Protein AF-A0A2S8G3P9-F1 (afdb_monomer_lite)

Structure (mmCIF, N/CA/C/O backbone):
data_AF-A0A2S8G3P9-F1
#
_entry.id   AF-A0A2S8G3P9-F1
#
loop_
_atom_site.group_PDB
_atom_site.id
_atom_site.type_symbol
_atom_site.label_atom_id
_atom_site.label_alt_id
_atom_site.label_comp_id
_atom_site.label_asym_id
_atom_site.label_entity_id
_atom_site.label_seq_id
_atom_site.pdbx_PDB_ins_code
_atom_site.Cartn_x
_atom_site.Cartn_y
_atom_site.Cartn_z
_atom_site.occupancy
_atom_site.B_iso_or_equiv
_atom_site.auth_seq_id
_atom_site.auth_comp_id
_atom_site.auth_asym_id
_atom_site.auth_atom_id
_atom_site.pdbx_PDB_model_num
ATOM 1 N N . MET A 1 1 ? -7.806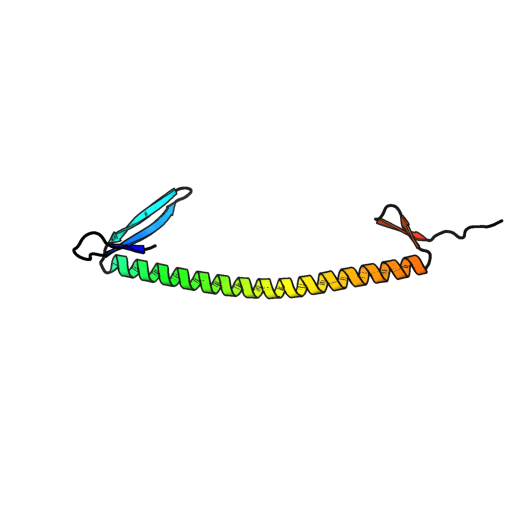 -6.544 21.274 1.00 69.06 1 MET A N 1
ATOM 2 C CA . MET A 1 1 ? -8.892 -6.146 22.192 1.00 69.06 1 MET A CA 1
ATOM 3 C C . MET A 1 1 ? -9.797 -7.341 22.366 1.00 69.06 1 MET A C 1
ATOM 5 O O . MET A 1 1 ? -10.155 -7.944 21.356 1.00 69.06 1 MET A O 1
ATOM 9 N N . SER A 1 2 ? -10.084 -7.718 23.605 1.00 75.62 2 SER A N 1
ATOM 10 C CA . SER A 1 2 ? -10.808 -8.950 23.909 1.00 75.62 2 SER A CA 1
ATOM 11 C C . SER A 1 2 ? -11.637 -8.777 25.170 1.00 75.62 2 SER A C 1
ATOM 13 O O . SER A 1 2 ? -11.190 -8.166 26.141 1.00 75.62 2 SER A O 1
ATOM 15 N N . TRP A 1 3 ? -12.828 -9.361 25.143 1.00 83.94 3 TRP A N 1
ATOM 16 C CA . TRP A 1 3 ? -13.562 -9.687 26.352 1.00 83.94 3 TRP A CA 1
ATOM 17 C C . TRP A 1 3 ? -12.770 -10.744 27.120 1.00 83.94 3 TRP A C 1
ATOM 19 O O . TRP A 1 3 ? -12.535 -11.833 26.601 1.00 83.94 3 TRP A O 1
ATOM 29 N N . ASP A 1 4 ? -12.327 -10.404 28.322 1.00 84.38 4 ASP A N 1
ATOM 30 C CA . ASP A 1 4 ? -11.659 -11.320 29.238 1.00 84.38 4 ASP A CA 1
ATOM 31 C C . ASP A 1 4 ? -12.705 -11.965 30.152 1.00 84.38 4 ASP A C 1
ATOM 33 O O . ASP A 1 4 ? -13.525 -11.257 30.737 1.00 84.38 4 ASP A O 1
ATOM 37 N N . ARG A 1 5 ? -12.720 -13.296 30.259 1.00 79.88 5 ARG A N 1
ATOM 38 C CA . ARG A 1 5 ? -13.648 -14.021 31.140 1.00 79.88 5 ARG A CA 1
ATOM 39 C C . ARG A 1 5 ? -12.901 -14.466 32.388 1.00 79.88 5 ARG A C 1
ATOM 41 O O . ARG A 1 5 ? -11.958 -15.244 32.281 1.00 79.88 5 ARG A O 1
ATOM 48 N N . LYS A 1 6 ? -13.348 -14.029 33.568 1.00 71.25 6 LYS A N 1
ATOM 49 C CA . LYS A 1 6 ? -12.756 -14.453 34.846 1.00 71.25 6 LYS A CA 1
ATOM 50 C C . LYS A 1 6 ? -13.727 -15.313 35.656 1.00 71.25 6 LYS A C 1
ATOM 52 O O . LYS A 1 6 ? -14.807 -14.858 36.018 1.00 71.25 6 LYS A O 1
ATOM 57 N N . GLY A 1 7 ? -13.283 -16.529 35.989 1.00 59.97 7 GLY A N 1
ATOM 58 C CA . GLY A 1 7 ? -13.931 -17.441 36.941 1.00 59.97 7 GLY A CA 1
ATOM 59 C C . GLY A 1 7 ? -15.084 -18.292 36.385 1.00 59.97 7 GLY A C 1
ATOM 60 O O . GLY A 1 7 ? -15.578 -18.073 35.280 1.00 59.97 7 GLY A O 1
ATOM 61 N N . ALA A 1 8 ? -15.528 -19.263 37.195 1.00 63.12 8 ALA A N 1
ATOM 62 C CA . ALA A 1 8 ? -16.616 -20.203 36.882 1.00 63.12 8 ALA A CA 1
ATOM 63 C C . ALA A 1 8 ? -17.999 -19.535 36.714 1.00 63.12 8 ALA A C 1
ATOM 65 O O . ALA A 1 8 ? -18.920 -20.142 36.180 1.00 63.12 8 ALA A O 1
ATOM 66 N N . SER A 1 9 ? -18.143 -18.271 37.128 1.00 68.12 9 SER A N 1
ATOM 67 C CA . SER A 1 9 ? -19.384 -17.486 37.051 1.00 68.12 9 SER A CA 1
ATOM 68 C C . SER A 1 9 ? -19.667 -16.877 35.668 1.00 68.12 9 SER A C 1
ATOM 70 O O . SER A 1 9 ? -20.674 -16.192 35.493 1.00 68.12 9 SER A O 1
ATOM 72 N N . GLY A 1 10 ? -18.787 -17.088 34.679 1.00 70.31 10 GLY A N 1
ATOM 73 C CA . GLY A 1 10 ? -19.012 -16.666 33.290 1.00 70.31 10 GLY A CA 1
ATOM 74 C C . GLY A 1 10 ? -18.994 -15.150 33.063 1.00 70.31 10 GLY A C 1
ATOM 75 O O . GLY A 1 10 ? -19.460 -14.676 32.025 1.00 70.31 10 GLY A O 1
ATOM 76 N N . GLN A 1 11 ? -18.473 -14.363 34.009 1.00 77.12 11 GLN A N 1
ATOM 77 C CA . GLN A 1 11 ? -18.415 -12.911 33.858 1.00 77.12 11 GLN A CA 1
ATOM 78 C C . GLN A 1 11 ? -17.320 -12.504 32.865 1.00 77.12 11 GLN A C 1
ATOM 80 O O . GLN A 1 11 ? -16.168 -12.917 32.988 1.00 77.12 11 GLN A O 1
ATOM 85 N N . SER A 1 12 ? -17.694 -11.688 31.875 1.00 82.19 12 SER A N 1
ATOM 86 C CA . SER A 1 12 ? -16.796 -11.161 30.844 1.00 82.19 12 SER A CA 1
ATOM 87 C C . SER A 1 12 ? -16.588 -9.659 30.999 1.00 8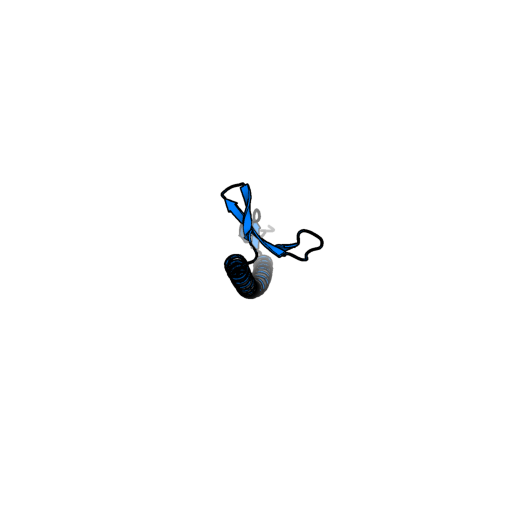2.19 12 SER A C 1
ATOM 89 O O . SER A 1 12 ? -17.567 -8.921 31.064 1.00 82.19 12 SER A O 1
ATOM 91 N N . TYR A 1 13 ? -15.350 -9.187 30.955 1.00 86.50 13 TYR A N 1
ATOM 92 C CA . TYR A 1 13 ? -15.007 -7.772 31.051 1.00 86.50 13 TYR A CA 1
ATOM 93 C C . TYR A 1 13 ? -14.244 -7.297 29.825 1.00 86.50 13 TYR A C 1
ATOM 95 O O . TYR A 1 13 ? -13.405 -8.020 29.290 1.00 86.50 13 TYR A O 1
ATOM 103 N N . TYR A 1 14 ? -14.514 -6.076 29.380 1.00 91.06 14 TYR A N 1
ATOM 104 C CA . TYR A 1 14 ? -13.823 -5.514 28.237 1.00 91.06 14 TYR A CA 1
ATOM 105 C C . TYR A 1 14 ? -12.522 -4.840 28.660 1.00 91.06 14 TYR A C 1
ATOM 107 O O . TYR A 1 14 ? -12.502 -3.990 29.554 1.00 91.06 14 TYR A O 1
ATOM 115 N N . TYR A 1 15 ? -11.441 -5.194 27.967 1.00 90.19 15 TYR A N 1
ATOM 116 C CA . TYR A 1 15 ? -10.162 -4.508 28.065 1.00 90.19 15 TYR A CA 1
ATOM 117 C C . TYR A 1 15 ? -9.755 -3.950 26.703 1.00 90.19 15 TYR A C 1
ATOM 119 O O . TYR A 1 15 ? -9.712 -4.672 25.696 1.00 90.19 15 TYR A O 1
ATOM 127 N N . ARG A 1 16 ? -9.367 -2.673 26.688 1.00 90.75 16 ARG A N 1
ATOM 128 C CA . ARG A 1 16 ? -8.772 -2.017 25.523 1.00 90.75 16 ARG A CA 1
ATOM 129 C C . ARG A 1 16 ? -7.277 -1.862 25.736 1.00 90.75 16 ARG A C 1
ATOM 131 O O . ARG A 1 16 ? -6.835 -1.457 26.807 1.00 90.75 16 ARG A O 1
ATOM 138 N N . SER A 1 17 ? -6.499 -2.183 24.712 1.00 89.81 17 SER A N 1
ATOM 139 C CA . SER A 1 17 ? -5.086 -1.819 24.692 1.00 89.81 17 SER A CA 1
ATOM 140 C C . SER A 1 17 ? -4.964 -0.400 24.164 1.00 89.81 17 SER A C 1
ATOM 142 O O . SER A 1 17 ? -5.380 -0.135 23.035 1.00 89.81 17 SER A O 1
ATOM 144 N N . GLU A 1 18 ? -4.402 0.484 24.973 1.00 89.25 18 GLU A N 1
ATOM 145 C CA . GLU A 1 18 ? -4.096 1.861 24.606 1.00 89.25 18 GLU A CA 1
ATOM 146 C C . GLU A 1 18 ? -2.576 1.995 24.522 1.00 89.25 18 GLU A C 1
ATOM 148 O O . GLU A 1 18 ? -1.839 1.421 25.326 1.00 89.25 18 GLU A O 1
ATOM 153 N N . ARG A 1 19 ? -2.093 2.676 23.483 1.00 89.50 19 ARG A N 1
ATOM 154 C CA . ARG A 1 19 ? -0.673 2.992 23.347 1.00 89.50 19 ARG A CA 1
ATOM 155 C C . ARG A 1 19 ? -0.500 4.459 23.703 1.00 89.50 19 ARG A C 1
ATOM 157 O O . ARG A 1 19 ? -1.085 5.306 23.036 1.00 89.50 19 ARG A O 1
ATOM 164 N N . ASP A 1 20 ? 0.306 4.710 24.723 1.00 85.88 20 ASP A N 1
ATOM 165 C CA . ASP A 1 20 ? 0.720 6.040 25.151 1.00 85.88 20 ASP A CA 1
ATOM 166 C C . ASP A 1 20 ? 2.244 6.128 24.991 1.00 85.88 20 ASP A C 1
ATOM 168 O O . ASP A 1 20 ? 3.015 5.469 25.700 1.00 85.88 20 ASP A O 1
ATOM 172 N N . GLY A 1 21 ? 2.673 6.820 23.933 1.00 87.56 21 GLY A N 1
ATOM 173 C CA . GLY A 1 21 ? 4.064 6.840 23.484 1.00 87.56 21 GLY A CA 1
ATOM 174 C C . GLY A 1 21 ? 4.645 5.427 23.264 1.00 87.56 21 GLY A C 1
ATOM 175 O O . GLY A 1 21 ? 4.086 4.643 22.486 1.00 87.56 21 GLY A O 1
ATOM 176 N N . PRO A 1 22 ? 5.773 5.072 23.913 1.00 92.38 22 PRO A N 1
ATOM 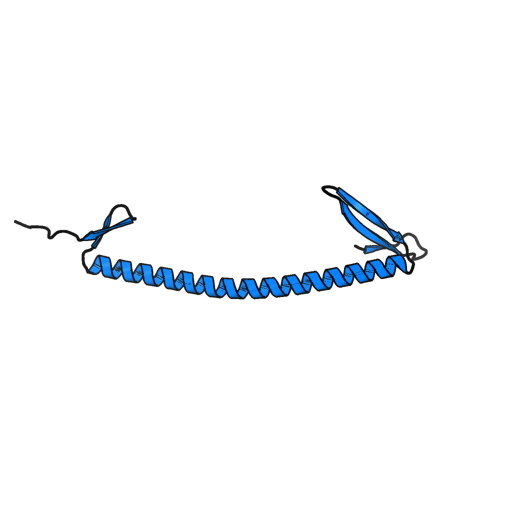177 C CA . PRO A 1 22 ? 6.411 3.766 23.746 1.00 92.38 22 PRO A CA 1
ATOM 178 C C . PRO A 1 22 ? 5.710 2.633 24.513 1.00 92.38 22 PRO A C 1
ATOM 180 O O . PRO A 1 22 ? 5.999 1.461 24.263 1.00 92.38 22 PRO A O 1
ATOM 183 N N . LYS A 1 23 ? 4.799 2.937 25.447 1.00 90.62 23 LYS A N 1
ATOM 184 C CA . LYS A 1 23 ? 4.204 1.940 26.345 1.00 90.62 23 LYS A CA 1
ATOM 185 C C . LYS A 1 23 ? 2.796 1.557 25.894 1.00 90.62 23 LYS A C 1
ATOM 187 O O . LYS A 1 23 ? 1.986 2.398 25.519 1.00 90.62 23 LYS A O 1
ATOM 192 N N . VAL A 1 24 ? 2.490 0.262 25.961 1.00 92.00 24 VAL A N 1
ATOM 193 C CA . VAL A 1 24 ? 1.132 -0.259 25.752 1.00 92.00 24 VAL A CA 1
ATOM 194 C C . VAL A 1 24 ? 0.534 -0.614 27.108 1.00 92.00 24 VAL A C 1
ATOM 196 O O . VAL A 1 24 ? 1.077 -1.455 27.825 1.00 92.00 24 VAL A O 1
ATOM 199 N N . THR A 1 25 ? -0.581 0.016 27.463 1.00 90.38 25 THR A N 1
ATOM 200 C CA . THR A 1 25 ? -1.333 -0.242 28.696 1.00 90.38 25 THR A CA 1
ATOM 201 C C . THR A 1 25 ? -2.664 -0.920 28.373 1.00 90.38 25 THR A C 1
ATOM 203 O O . THR A 1 25 ? -3.185 -0.832 27.259 1.00 90.38 25 THR A O 1
ATOM 206 N N . LYS A 1 26 ? -3.211 -1.669 29.337 1.00 89.75 26 LYS A N 1
ATOM 207 C CA . LYS A 1 26 ? -4.556 -2.251 29.239 1.00 89.75 26 LYS A CA 1
ATOM 208 C C . LYS A 1 26 ? -5.495 -1.462 30.137 1.00 89.75 26 LYS A C 1
ATOM 210 O O . LYS A 1 26 ? -5.307 -1.452 31.350 1.00 89.75 26 LYS A O 1
ATOM 215 N N . LYS A 1 27 ? -6.516 -0.854 29.546 1.00 89.56 27 LYS A N 1
ATOM 216 C CA . LYS A 1 27 ? -7.566 -0.136 30.260 1.00 89.56 27 LYS A CA 1
ATOM 217 C C . LYS A 1 27 ? -8.802 -1.017 30.396 1.00 89.56 27 LYS A C 1
ATOM 219 O O . LYS A 1 27 ? -9.232 -1.648 29.429 1.00 89.56 27 LYS A O 1
ATOM 224 N N . TYR A 1 28 ? -9.318 -1.098 31.616 1.00 90.56 28 TYR A N 1
ATOM 225 C CA . TYR A 1 28 ? -10.507 -1.866 31.972 1.00 90.56 28 TYR A CA 1
ATOM 226 C C . TYR A 1 28 ? -11.758 -1.006 31.790 1.00 90.56 28 TYR A C 1
ATOM 228 O O . TYR A 1 28 ? -11.812 0.097 32.322 1.00 90.56 28 TYR A O 1
ATOM 236 N N . TYR A 1 29 ? -12.752 -1.535 31.078 1.00 88.00 29 TYR A N 1
ATOM 237 C CA . TYR A 1 29 ? -14.039 -0.873 30.810 1.00 88.00 29 TYR A CA 1
ATOM 238 C C . TYR A 1 29 ? -15.242 -1.661 31.352 1.00 88.00 29 TYR A C 1
ATOM 240 O O . TYR A 1 29 ? -16.398 -1.331 31.096 1.00 88.00 29 TYR A O 1
ATOM 248 N N . GLY A 1 30 ? -14.985 -2.739 32.096 1.00 88.12 30 GLY A N 1
ATOM 249 C CA . GLY A 1 30 ? -16.032 -3.533 32.725 1.00 88.12 30 GLY A CA 1
ATOM 250 C C . GLY A 1 30 ? -16.933 -4.300 31.755 1.00 88.12 30 GLY A C 1
ATOM 251 O O . GLY A 1 30 ? -16.575 -4.581 30.612 1.00 88.12 30 GLY A O 1
ATOM 252 N N . ARG A 1 31 ? -18.095 -4.720 32.269 1.00 80.38 31 ARG A N 1
ATOM 253 C CA . ARG A 1 31 ? -19.065 -5.606 31.593 1.00 80.38 31 ARG A CA 1
ATOM 254 C C . ARG A 1 31 ? -20.347 -4.904 31.133 1.00 80.38 31 ARG A C 1
ATOM 256 O O . ARG A 1 31 ? -21.103 -5.471 30.349 1.00 80.38 31 ARG A O 1
ATOM 263 N N . GLY A 1 32 ? -20.606 -3.707 31.656 1.00 83.75 32 GLY A N 1
ATOM 264 C CA . GLY A 1 32 ? -21.844 -2.964 31.430 1.00 83.75 32 GLY A CA 1
ATOM 265 C C . GLY A 1 32 ? -21.905 -2.261 30.073 1.00 83.75 32 GLY A C 1
ATOM 266 O O . GLY A 1 32 ? -21.112 -2.537 29.170 1.00 83.75 32 GLY A O 1
ATOM 267 N N . ALA A 1 33 ? -22.841 -1.317 29.959 1.00 87.38 33 ALA A N 1
ATOM 268 C CA . ALA A 1 33 ? -23.063 -0.523 28.750 1.00 87.38 33 ALA A CA 1
ATOM 269 C C . ALA A 1 33 ? -21.778 0.147 28.230 1.00 87.38 33 ALA A C 1
ATOM 271 O O . ALA A 1 33 ? -21.553 0.185 27.024 1.00 87.38 33 ALA A O 1
ATOM 272 N N . GLU A 1 34 ? -20.899 0.593 29.131 1.00 88.81 34 GLU A N 1
ATOM 273 C CA . GLU A 1 34 ? -19.614 1.200 28.775 1.00 88.81 34 GLU A CA 1
ATOM 274 C C . GLU A 1 34 ? -18.694 0.226 28.016 1.00 88.81 34 GLU A C 1
ATOM 276 O O . GLU A 1 34 ? -18.283 0.512 26.892 1.00 88.81 34 GLU A O 1
ATOM 281 N N . GLY A 1 35 ? -18.425 -0.963 28.567 1.00 89.44 35 GLY A N 1
ATOM 282 C CA . GLY A 1 35 ? -17.600 -1.977 27.902 1.00 89.44 35 GLY A CA 1
ATOM 283 C C . GLY A 1 35 ? -18.171 -2.424 26.553 1.00 89.44 35 GLY A C 1
ATOM 284 O O . GLY A 1 35 ? -17.421 -2.644 25.602 1.00 89.44 35 GLY A O 1
ATOM 285 N N . GLN A 1 36 ? -19.501 -2.503 26.436 1.00 91.06 36 GLN A N 1
ATOM 286 C CA . GLN A 1 36 ? -20.171 -2.811 25.170 1.00 91.06 36 GLN A CA 1
ATOM 287 C C . GLN A 1 36 ? -20.011 -1.690 24.139 1.00 91.06 36 GLN A C 1
ATOM 289 O O . GLN A 1 36 ? -19.677 -1.974 22.988 1.00 91.06 36 GLN A O 1
ATOM 294 N N . ALA A 1 37 ? -20.190 -0.431 24.544 1.00 92.25 37 ALA A N 1
ATOM 295 C CA . ALA A 1 37 ? -20.019 0.722 23.668 1.00 92.25 37 ALA A CA 1
ATOM 296 C C . ALA A 1 37 ? -18.583 0.804 23.127 1.00 92.25 37 ALA A C 1
ATOM 298 O O . ALA A 1 37 ? -18.385 0.955 21.921 1.00 92.25 37 ALA A O 1
ATOM 299 N N . VAL A 1 38 ? -17.574 0.613 23.985 1.00 93.06 38 VAL A N 1
ATOM 300 C CA . VAL A 1 38 ? -16.166 0.619 23.554 1.00 93.06 38 VAL A CA 1
ATOM 301 C C . VAL A 1 38 ? -15.864 -0.562 22.626 1.00 93.06 38 VAL A C 1
ATOM 303 O O . VAL A 1 38 ? -15.194 -0.387 21.608 1.00 93.06 38 VAL A O 1
ATOM 306 N N . ALA A 1 39 ? -16.405 -1.752 22.902 1.00 92.75 39 ALA A N 1
ATOM 307 C CA . ALA A 1 39 ? -16.258 -2.898 22.008 1.00 92.75 39 ALA A CA 1
ATOM 308 C C . ALA A 1 39 ? -16.862 -2.636 20.616 1.00 92.75 39 ALA A C 1
ATOM 310 O O . ALA A 1 39 ? -16.261 -3.000 19.602 1.00 92.75 39 ALA A O 1
ATOM 311 N N . GLN A 1 40 ? -18.026 -1.985 20.547 1.00 93.50 40 GLN A N 1
ATOM 312 C CA . GLN A 1 40 ? -18.657 -1.608 19.280 1.00 93.50 40 GLN A CA 1
ATOM 313 C C . GLN A 1 40 ? -17.845 -0.553 18.521 1.00 93.50 40 GLN A C 1
ATOM 315 O O . GLN A 1 40 ? -17.648 -0.695 17.313 1.00 93.50 40 GLN A O 1
ATOM 320 N N . GLN A 1 41 ? -17.314 0.452 19.219 1.00 93.75 41 GLN A N 1
ATOM 321 C CA . GLN A 1 41 ? -16.415 1.445 18.625 1.00 93.75 41 GLN A CA 1
ATOM 322 C C . GLN A 1 41 ? -15.163 0.785 18.035 1.00 93.75 41 GLN A C 1
ATOM 324 O O . GLN A 1 41 ? -14.814 1.035 16.883 1.00 93.75 41 GLN A O 1
ATOM 329 N N . ASP A 1 42 ? -14.518 -0.117 18.777 1.00 93.31 42 ASP A N 1
ATOM 330 C CA . ASP A 1 42 ? -13.327 -0.824 18.300 1.00 93.31 42 ASP A CA 1
ATOM 331 C C . ASP A 1 42 ? -13.632 -1.722 17.086 1.00 93.31 42 ASP A C 1
ATOM 333 O O . ASP A 1 42 ? -12.807 -1.845 16.174 1.00 93.31 42 ASP A O 1
ATOM 337 N N . LEU A 1 43 ? -14.824 -2.329 17.030 1.00 94.00 43 LEU A N 1
ATOM 338 C CA . LEU A 1 43 ? -15.286 -3.071 15.854 1.00 94.00 43 LEU A CA 1
ATOM 339 C C . LEU A 1 43 ? -15.491 -2.156 14.642 1.00 94.00 43 LEU A C 1
ATOM 341 O O . LEU A 1 43 ? -15.066 -2.520 13.544 1.00 94.00 43 LEU A O 1
ATOM 345 N N . ALA A 1 44 ? -16.096 -0.982 14.827 1.00 95.44 44 ALA A N 1
ATOM 346 C CA . ALA A 1 44 ? -16.271 0.003 13.761 1.00 95.44 44 ALA A CA 1
ATOM 347 C C . ALA A 1 44 ? -14.915 0.484 13.222 1.00 95.44 44 ALA A C 1
ATOM 349 O O . ALA A 1 44 ? -14.681 0.433 12.016 1.00 95.44 44 ALA A O 1
ATOM 350 N N . ILE A 1 45 ? -13.974 0.820 14.111 1.00 94.50 45 ILE A N 1
ATOM 351 C CA . ILE A 1 45 ? -12.607 1.212 13.740 1.00 94.50 45 ILE A CA 1
ATOM 352 C C . ILE A 1 45 ? -11.904 0.088 12.972 1.00 94.50 45 ILE A C 1
ATOM 354 O O . ILE A 1 45 ? -11.235 0.341 11.971 1.00 94.50 45 ILE A O 1
ATOM 358 N N . ARG A 1 46 ? -12.043 -1.172 13.408 1.00 94.56 46 ARG A N 1
ATOM 359 C CA . ARG A 1 46 ? -11.444 -2.310 12.695 1.00 94.56 46 ARG A CA 1
ATOM 360 C C . ARG A 1 46 ? -12.029 -2.464 11.292 1.00 94.56 46 ARG A C 1
ATOM 362 O O . ARG A 1 46 ? -11.268 -2.706 10.360 1.00 94.56 46 ARG A O 1
ATOM 369 N N . ARG A 1 47 ? -13.347 -2.317 11.140 1.00 96.25 47 ARG A N 1
ATOM 370 C CA . ARG A 1 47 ? -14.018 -2.371 9.831 1.00 96.25 47 ARG A CA 1
ATOM 371 C C . ARG A 1 47 ? -13.536 -1.253 8.912 1.00 96.25 47 ARG A C 1
ATOM 373 O O . ARG A 1 47 ? -13.169 -1.550 7.782 1.00 96.25 47 ARG A O 1
ATOM 380 N N . GLN A 1 48 ? -13.449 -0.025 9.423 1.00 97.00 48 GLN A N 1
ATOM 381 C CA . GLN A 1 48 ? -12.901 1.120 8.694 1.00 97.00 48 GLN A CA 1
ATOM 382 C C . GLN A 1 48 ? -11.484 0.819 8.193 1.00 97.00 48 GLN A C 1
ATOM 384 O O . GLN A 1 48 ? -11.232 0.869 6.999 1.00 97.00 48 GLN A O 1
ATOM 389 N N . ARG A 1 49 ? -10.581 0.378 9.080 1.00 96.56 49 ARG A N 1
ATOM 390 C CA . ARG A 1 49 ? -9.190 0.059 8.712 1.00 96.56 49 ARG A CA 1
ATOM 391 C C . ARG A 1 49 ? -9.081 -1.032 7.651 1.00 96.56 49 ARG A C 1
ATOM 393 O O . ARG A 1 49 ? -8.188 -0.974 6.814 1.00 96.56 49 ARG A O 1
ATOM 400 N N . LEU A 1 50 ? -9.944 -2.048 7.704 1.00 97.19 50 LEU A N 1
ATOM 401 C CA . LEU A 1 50 ? -9.973 -3.099 6.687 1.00 97.19 50 LEU A CA 1
ATOM 402 C C . LEU A 1 50 ? -10.471 -2.564 5.342 1.00 97.19 50 LEU A C 1
ATOM 404 O O . LEU A 1 50 ? -9.898 -2.921 4.316 1.00 97.19 50 LEU A O 1
ATOM 408 N N . ALA A 1 51 ? -11.489 -1.700 5.346 1.00 97.19 51 ALA A N 1
ATOM 409 C CA . ALA A 1 51 ? -11.982 -1.042 4.140 1.00 97.19 51 ALA A CA 1
ATOM 410 C C . ALA A 1 51 ? -10.919 -0.115 3.531 1.00 97.19 51 ALA A C 1
ATOM 412 O O . ALA A 1 51 ? -10.639 -0.219 2.339 1.00 97.19 51 ALA A O 1
ATOM 413 N N . ASP A 1 52 ? -10.267 0.709 4.353 1.00 97.75 52 ASP A N 1
ATOM 414 C CA . ASP A 1 52 ? -9.187 1.600 3.925 1.00 97.75 52 ASP A CA 1
ATOM 415 C C . ASP A 1 52 ? -8.021 0.793 3.350 1.00 97.75 52 ASP A C 1
ATOM 417 O O . ASP A 1 52 ? -7.522 1.101 2.270 1.00 97.75 52 ASP A O 1
ATOM 421 N N . LYS A 1 53 ? -7.611 -0.286 4.032 1.00 97.25 53 LYS A N 1
ATOM 422 C CA . LYS A 1 53 ? -6.567 -1.180 3.527 1.00 97.25 53 LYS A CA 1
ATOM 423 C C . LYS A 1 53 ? -6.955 -1.768 2.170 1.00 97.25 53 LYS A C 1
ATOM 425 O O . LYS A 1 53 ? -6.161 -1.698 1.243 1.00 97.25 53 LYS A O 1
ATOM 430 N N . ALA A 1 54 ? -8.166 -2.306 2.036 1.00 97.50 54 ALA A N 1
ATOM 431 C CA . ALA A 1 54 ? -8.628 -2.888 0.777 1.00 97.50 54 ALA A CA 1
ATOM 432 C C . ALA A 1 54 ? -8.681 -1.850 -0.358 1.00 97.50 54 ALA A C 1
ATOM 434 O O . ALA A 1 54 ? -8.340 -2.160 -1.501 1.00 97.50 54 ALA A O 1
ATOM 435 N N . TYR A 1 55 ? -9.074 -0.612 -0.045 1.00 97.44 55 TYR A N 1
ATOM 436 C CA . TYR A 1 55 ? -9.034 0.507 -0.981 1.00 97.44 55 TYR A CA 1
ATOM 437 C C . TYR A 1 55 ? -7.601 0.799 -1.442 1.00 97.44 55 TYR A C 1
ATOM 439 O O . TYR A 1 55 ? -7.336 0.810 -2.646 1.00 97.44 55 TYR A O 1
ATOM 447 N N . TRP A 1 56 ? -6.662 0.971 -0.508 1.00 97.06 56 TRP A N 1
ATOM 448 C CA . TRP A 1 56 ? -5.267 1.268 -0.836 1.00 97.06 56 TRP A CA 1
ATOM 449 C C . TRP A 1 56 ? -4.572 0.121 -1.566 1.00 97.06 56 TRP A C 1
ATOM 451 O O . TRP A 1 56 ? -3.881 0.376 -2.549 1.00 97.06 56 TRP A O 1
ATOM 461 N N . ASP A 1 57 ? -4.813 -1.128 -1.167 1.00 97.06 57 ASP A N 1
ATOM 462 C CA . ASP A 1 57 ? -4.299 -2.313 -1.861 1.00 97.06 57 ASP A CA 1
ATOM 463 C C . ASP A 1 57 ? -4.776 -2.324 -3.326 1.00 97.06 57 ASP A C 1
ATOM 465 O O . ASP A 1 57 ? -3.990 -2.567 -4.247 1.00 97.06 57 ASP A O 1
ATOM 469 N N . ARG A 1 58 ? -6.047 -1.974 -3.579 1.00 96.44 58 ARG A N 1
ATOM 470 C CA . ARG A 1 58 ? -6.583 -1.857 -4.943 1.00 96.44 58 ARG A CA 1
ATOM 471 C C . ARG A 1 58 ? -5.902 -0.738 -5.729 1.00 96.44 58 ARG A C 1
ATOM 473 O O . ARG A 1 58 ? -5.495 -0.986 -6.865 1.00 96.44 58 ARG A O 1
ATOM 480 N N . VAL A 1 59 ? -5.767 0.455 -5.150 1.00 96.50 59 VAL A N 1
ATOM 481 C CA . VAL A 1 59 ? -5.108 1.603 -5.799 1.00 96.50 59 VAL A CA 1
ATOM 482 C C . VAL A 1 59 ? -3.655 1.265 -6.144 1.00 96.50 59 VAL A C 1
ATOM 484 O O . VAL A 1 59 ? -3.248 1.401 -7.297 1.00 96.50 59 VAL A O 1
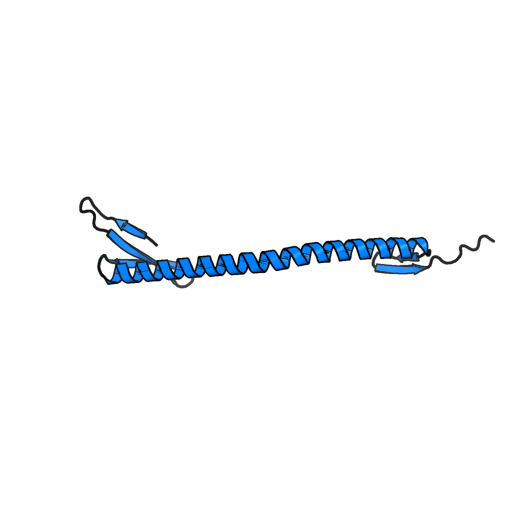ATOM 487 N N . LEU A 1 60 ? -2.892 0.734 -5.186 1.00 97.00 60 LEU A N 1
ATOM 488 C CA . LEU A 1 60 ? -1.496 0.343 -5.391 1.00 97.00 60 LEU A CA 1
ATOM 489 C C . LEU A 1 60 ? -1.364 -0.754 -6.453 1.00 97.00 60 LEU A C 1
ATOM 491 O O . LEU A 1 60 ? -0.494 -0.661 -7.313 1.00 97.00 60 LEU A O 1
ATOM 495 N N . SER A 1 61 ? -2.270 -1.738 -6.480 1.00 95.81 61 SER A N 1
ATOM 496 C CA . SER A 1 61 ? -2.260 -2.782 -7.517 1.00 95.81 61 SER A CA 1
ATOM 497 C C . SER A 1 61 ? -2.491 -2.243 -8.936 1.00 95.81 61 SER A C 1
ATOM 499 O O . SER A 1 61 ? -2.052 -2.844 -9.919 1.00 95.81 61 SER A O 1
ATOM 501 N N . GLN A 1 62 ? -3.228 -1.138 -9.083 1.00 93.56 62 GLN A N 1
ATOM 502 C CA . GLN A 1 62 ? -3.434 -0.493 -10.381 1.00 93.56 62 GLN A CA 1
ATOM 503 C C . GLN A 1 62 ? -2.181 0.265 -10.809 1.00 93.56 62 GLN A C 1
ATOM 505 O O . GLN A 1 62 ? -1.736 0.099 -11.943 1.00 93.56 62 GLN A O 1
ATOM 510 N N . VAL A 1 63 ? -1.582 1.027 -9.892 1.00 96.19 63 VAL A N 1
ATOM 511 C CA . VAL A 1 63 ? -0.329 1.750 -10.141 1.00 96.19 63 VAL A CA 1
ATOM 512 C C . VAL A 1 63 ? 0.795 0.782 -10.507 1.00 96.19 63 VAL A C 1
ATOM 514 O O . VAL A 1 63 ? 1.484 1.004 -11.499 1.00 96.19 63 VAL A O 1
ATOM 517 N N . GLU A 1 64 ? 0.937 -0.322 -9.771 1.00 96.31 64 GLU A N 1
ATOM 518 C CA . GLU A 1 64 ? 2.005 -1.296 -10.002 1.00 96.31 64 GLU A CA 1
ATOM 519 C C . GLU A 1 64 ? 1.875 -1.979 -11.369 1.00 96.31 64 GLU A C 1
ATOM 521 O O . GLU A 1 64 ? 2.861 -2.145 -12.083 1.00 96.31 64 GLU A O 1
ATOM 526 N N . ARG A 1 65 ? 0.648 -2.297 -11.804 1.00 93.12 65 ARG A N 1
ATOM 527 C CA . ARG A 1 65 ? 0.417 -2.838 -13.154 1.00 93.12 65 ARG A CA 1
ATOM 528 C C . ARG A 1 65 ? 0.854 -1.864 -14.242 1.00 93.12 65 ARG A C 1
ATOM 530 O O . ARG A 1 65 ? 1.529 -2.275 -15.185 1.00 93.12 65 ARG A O 1
ATOM 537 N N . THR A 1 66 ? 0.492 -0.590 -14.113 1.00 93.81 66 THR A N 1
ATOM 538 C CA . THR A 1 66 ? 0.907 0.443 -15.070 1.00 93.81 66 THR A CA 1
ATOM 539 C C . THR A 1 66 ? 2.421 0.618 -15.061 1.00 93.81 66 THR A C 1
ATOM 541 O O . THR A 1 66 ? 3.031 0.674 -16.125 1.00 93.81 66 THR A O 1
ATOM 544 N N . ARG A 1 67 ? 3.042 0.631 -13.877 1.00 96.69 67 ARG A N 1
ATOM 545 C CA . ARG A 1 67 ? 4.495 0.727 -13.720 1.00 96.69 67 ARG A CA 1
ATOM 546 C C . ARG A 1 67 ? 5.222 -0.408 -14.439 1.00 96.69 67 ARG A C 1
ATOM 548 O O . ARG A 1 67 ? 6.082 -0.131 -15.264 1.00 96.69 67 ARG A O 1
ATOM 555 N N . VAL A 1 68 ? 4.824 -1.661 -14.206 1.00 95.81 68 VAL A N 1
ATOM 556 C CA . VAL A 1 68 ? 5.435 -2.834 -14.858 1.00 95.81 68 VAL A CA 1
ATOM 557 C C . VAL A 1 68 ? 5.352 -2.738 -16.384 1.00 95.81 68 VAL A C 1
ATOM 559 O O . VAL A 1 68 ? 6.309 -3.082 -17.077 1.00 95.81 68 VAL A O 1
ATOM 562 N N . MET A 1 69 ? 4.227 -2.267 -16.929 1.00 94.56 69 MET A N 1
ATOM 563 C CA . MET A 1 69 ? 4.085 -2.092 -18.378 1.00 94.56 69 MET A CA 1
ATOM 564 C C . MET A 1 69 ? 4.964 -0.956 -18.913 1.00 94.56 69 MET A C 1
ATOM 566 O O . MET A 1 69 ? 5.622 -1.133 -19.939 1.00 94.56 69 MET A O 1
ATOM 570 N N . SER A 1 70 ? 5.023 0.176 -18.210 1.00 96.69 70 SER A N 1
ATOM 571 C CA . SER A 1 70 ? 5.887 1.306 -18.566 1.00 96.69 70 SER A CA 1
ATOM 572 C C . SER A 1 70 ? 7.372 0.949 -18.509 1.00 96.69 70 SER A C 1
ATOM 574 O O . SER A 1 70 ? 8.121 1.330 -19.410 1.00 96.69 70 SER A O 1
ATOM 576 N N . ASP A 1 71 ? 7.798 0.182 -17.503 1.00 97.31 71 ASP A N 1
ATOM 577 C CA . ASP A 1 71 ? 9.181 -0.279 -17.359 1.00 97.31 71 ASP A CA 1
ATOM 578 C C . ASP A 1 71 ? 9.559 -1.194 -18.534 1.00 97.31 71 ASP A C 1
ATOM 580 O O . ASP A 1 71 ? 10.554 -0.954 -19.219 1.00 97.31 71 ASP A O 1
ATOM 584 N N . ARG A 1 72 ? 8.692 -2.159 -18.879 1.00 96.06 72 ARG A N 1
ATOM 585 C CA . ARG A 1 72 ? 8.884 -3.026 -20.057 1.00 96.06 72 ARG A CA 1
ATOM 586 C C . ARG A 1 72 ? 8.971 -2.238 -21.362 1.00 96.06 72 ARG A C 1
ATOM 588 O O . ARG A 1 72 ? 9.843 -2.510 -22.184 1.00 96.06 72 ARG A O 1
ATOM 595 N N . TYR A 1 73 ? 8.079 -1.269 -21.568 1.00 97.06 73 TYR A N 1
ATOM 596 C CA . TYR A 1 73 ? 8.092 -0.438 -22.773 1.00 97.06 73 TYR A CA 1
ATOM 597 C C . TYR A 1 73 ? 9.362 0.415 -22.861 1.00 97.06 73 TYR A C 1
ATOM 599 O O . TYR A 1 73 ? 9.968 0.539 -23.928 1.00 97.06 73 TYR A O 1
ATOM 607 N N . THR A 1 74 ? 9.796 0.965 -21.728 1.00 97.62 74 THR A N 1
ATOM 608 C CA . THR A 1 74 ? 11.035 1.736 -21.621 1.00 97.62 74 THR A CA 1
ATOM 609 C C . THR A 1 74 ? 12.242 0.880 -21.989 1.00 97.62 74 THR A C 1
ATOM 611 O O . THR A 1 74 ? 13.083 1.317 -22.775 1.00 97.62 74 THR A O 1
ATOM 614 N N . ASP A 1 75 ? 12.317 -0.348 -21.479 1.00 97.19 75 ASP A N 1
ATOM 615 C CA . ASP A 1 75 ? 13.420 -1.262 -21.770 1.00 97.19 75 ASP A CA 1
ATOM 616 C C . ASP A 1 75 ? 13.449 -1.685 -23.240 1.00 97.19 75 ASP A C 1
ATOM 618 O O . ASP A 1 75 ? 14.510 -1.631 -23.866 1.00 97.19 75 ASP A O 1
ATOM 622 N N . LEU A 1 76 ? 12.295 -2.017 -23.827 1.00 97.69 76 LEU A N 1
ATOM 623 C CA . LEU A 1 76 ? 12.194 -2.320 -25.259 1.00 97.69 76 LEU A CA 1
ATOM 624 C C . LEU A 1 76 ? 12.631 -1.130 -26.117 1.00 97.69 76 LEU A C 1
ATOM 626 O O . LEU A 1 76 ? 13.432 -1.287 -27.037 1.00 97.69 76 LEU A O 1
ATOM 630 N N . THR A 1 77 ? 12.169 0.075 -25.781 1.00 97.50 77 THR A N 1
ATOM 631 C CA . THR A 1 77 ? 12.525 1.295 -26.518 1.00 97.50 77 THR A CA 1
ATOM 632 C C . THR A 1 77 ? 14.026 1.582 -26.422 1.00 97.50 77 THR A C 1
ATOM 634 O O . THR A 1 77 ? 14.661 1.896 -27.429 1.00 97.50 77 THR A O 1
ATOM 637 N N . LYS A 1 78 ? 14.632 1.411 -25.237 1.00 95.81 78 LYS A N 1
ATOM 638 C CA . LYS A 1 78 ? 16.087 1.532 -25.044 1.00 95.81 78 LYS A CA 1
ATOM 639 C C . LYS A 1 78 ? 16.858 0.513 -25.882 1.00 95.81 78 LYS A C 1
ATOM 641 O O . LYS A 1 78 ? 17.859 0.877 -26.494 1.00 95.81 78 LYS A O 1
ATOM 646 N N . GLN A 1 79 ? 16.404 -0.740 -25.929 1.00 96.44 79 GLN A N 1
ATOM 647 C CA . GLN A 1 79 ? 17.037 -1.788 -26.735 1.00 96.44 79 GLN A CA 1
ATOM 648 C C . GLN A 1 79 ? 16.939 -1.485 -28.234 1.00 96.44 79 GLN A C 1
ATOM 650 O O . GLN A 1 79 ? 17.948 -1.556 -28.932 1.00 96.44 79 GLN A O 1
ATOM 655 N N . MET A 1 80 ? 15.765 -1.078 -28.726 1.00 97.56 80 MET A N 1
ATOM 656 C CA . MET A 1 80 ? 15.585 -0.688 -30.129 1.00 97.56 80 MET A CA 1
ATOM 657 C C . MET A 1 80 ? 16.483 0.493 -30.503 1.00 97.56 80 MET A C 1
ATOM 659 O O . MET A 1 80 ? 17.181 0.433 -31.515 1.00 97.56 80 MET A O 1
ATOM 663 N N . LEU A 1 81 ? 16.531 1.531 -29.661 1.00 95.88 81 LEU A N 1
ATOM 664 C CA . LEU A 1 81 ? 17.415 2.676 -29.868 1.00 95.88 81 LEU A CA 1
ATOM 665 C C . LEU A 1 81 ? 18.889 2.253 -29.898 1.00 95.88 81 LEU A C 1
ATOM 667 O O . LEU A 1 81 ? 19.635 2.698 -30.768 1.00 95.88 81 LEU A O 1
ATOM 671 N N . HIS A 1 82 ? 19.306 1.371 -28.987 1.00 94.88 82 HIS A N 1
ATOM 672 C CA . HIS A 1 82 ? 20.663 0.828 -28.970 1.00 94.88 82 HIS A CA 1
ATOM 673 C C . HIS A 1 82 ? 20.991 0.139 -30.302 1.00 94.88 82 HIS A C 1
ATOM 675 O O . HIS A 1 82 ? 22.002 0.465 -30.926 1.00 94.88 82 HIS A O 1
ATOM 681 N N . VAL A 1 83 ? 20.128 -0.773 -30.761 1.00 96.44 83 VAL A N 1
ATOM 682 C CA . VAL A 1 83 ? 20.313 -1.498 -32.028 1.00 96.44 83 VAL A CA 1
ATOM 683 C C . VAL A 1 83 ? 20.410 -0.528 -33.204 1.00 96.44 83 VAL A C 1
ATOM 685 O O . VAL A 1 83 ? 21.333 -0.650 -34.007 1.00 96.44 83 VAL A O 1
ATOM 688 N N . MET A 1 84 ? 19.523 0.470 -33.280 1.00 96.81 84 MET A N 1
ATOM 689 C CA . MET A 1 84 ? 19.558 1.493 -34.332 1.00 96.81 84 MET A CA 1
ATOM 690 C C . MET A 1 84 ? 20.873 2.277 -34.321 1.00 96.81 84 MET A C 1
ATOM 692 O O . MET A 1 84 ? 21.524 2.409 -35.356 1.00 96.81 84 MET A O 1
ATOM 696 N N . LEU A 1 85 ? 21.308 2.762 -33.156 1.00 95.38 85 LEU A N 1
ATOM 697 C CA . LEU A 1 85 ? 22.555 3.517 -33.029 1.00 95.38 85 LEU A CA 1
ATOM 698 C C . LEU A 1 85 ? 23.759 2.681 -33.473 1.00 95.38 85 LEU A C 1
ATOM 700 O O . LEU A 1 85 ? 24.579 3.150 -34.265 1.00 95.38 85 LEU A O 1
ATOM 704 N N . VAL A 1 86 ? 23.843 1.426 -33.032 1.00 94.12 86 VAL A N 1
ATOM 705 C CA . VAL A 1 86 ? 24.922 0.515 -33.434 1.00 94.12 86 VAL A CA 1
ATOM 706 C C . VAL A 1 86 ? 24.885 0.220 -34.934 1.00 94.12 86 VAL A C 1
ATOM 708 O O . VAL A 1 86 ? 25.932 0.303 -35.577 1.00 94.12 86 VAL A O 1
ATOM 711 N N . ALA A 1 87 ? 23.707 -0.048 -35.507 1.00 94.94 87 ALA A N 1
ATOM 712 C CA . ALA A 1 87 ? 23.532 -0.285 -36.942 1.00 94.94 87 ALA A CA 1
ATOM 713 C C . ALA A 1 87 ? 23.961 0.925 -37.792 1.00 94.94 87 ALA A C 1
ATOM 715 O O . ALA A 1 87 ? 24.530 0.761 -38.868 1.00 94.94 87 ALA A O 1
ATOM 716 N N . HIS A 1 88 ? 23.776 2.144 -37.279 1.00 94.62 88 HIS A N 1
ATOM 717 C CA . HIS A 1 88 ? 24.243 3.381 -37.912 1.00 94.62 88 HIS A CA 1
ATOM 718 C C . HIS A 1 88 ? 25.706 3.741 -37.593 1.00 94.62 88 HIS A C 1
ATOM 720 O O . HIS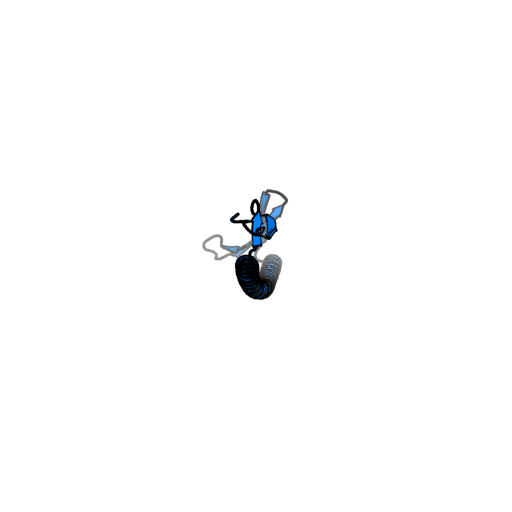 A 1 88 ? 26.169 4.842 -37.906 1.00 94.62 88 HIS A O 1
ATOM 726 N N . GLY A 1 89 ? 26.464 2.817 -36.997 1.00 93.94 89 GLY A N 1
ATOM 727 C CA . GLY A 1 89 ? 27.895 2.975 -36.750 1.00 93.94 89 GLY A CA 1
ATOM 728 C C . GLY A 1 89 ? 28.230 3.793 -35.505 1.00 93.94 89 GLY A C 1
ATOM 729 O O . GLY A 1 89 ? 29.378 4.204 -35.346 1.00 93.94 89 GLY A O 1
ATOM 730 N N . TYR A 1 90 ? 27.277 4.019 -34.605 1.00 95.38 90 TYR A N 1
ATOM 731 C CA . TYR A 1 90 ? 27.550 4.611 -33.300 1.00 95.38 90 TYR A CA 1
ATOM 732 C C . TYR A 1 90 ? 28.010 3.544 -32.294 1.00 95.38 90 TYR A C 1
ATOM 734 O O . TYR A 1 90 ? 27.877 2.334 -32.508 1.00 95.38 90 TYR A O 1
ATOM 742 N N . TYR A 1 91 ? 28.611 3.997 -31.198 1.00 93.19 91 TYR A N 1
ATOM 743 C CA . TYR A 1 91 ? 28.970 3.185 -30.040 1.00 93.19 91 TYR A CA 1
ATOM 744 C C . TYR A 1 91 ? 28.838 4.013 -28.760 1.00 93.19 91 TYR A C 1
ATOM 746 O O . TYR A 1 91 ? 28.971 5.238 -28.787 1.00 93.19 91 TYR A O 1
ATOM 754 N N . CYS A 1 92 ? 28.584 3.341 -27.639 1.00 93.88 92 CYS A N 1
ATOM 755 C CA . CYS A 1 92 ? 28.500 3.986 -26.335 1.00 93.88 92 CYS A CA 1
ATOM 756 C C . CYS A 1 92 ? 29.901 4.082 -25.708 1.00 93.88 92 CYS A C 1
ATOM 758 O O . CYS A 1 92 ? 30.477 3.089 -25.261 1.00 93.88 92 CYS A O 1
ATOM 760 N N . HIS A 1 93 ? 30.473 5.280 -25.698 1.00 91.62 93 HIS A N 1
ATOM 761 C CA . HIS A 1 93 ? 31.732 5.605 -25.045 1.00 91.62 93 HIS A CA 1
ATOM 762 C C . HIS A 1 93 ? 31.521 5.718 -23.528 1.00 91.62 93 HIS A C 1
ATOM 764 O O . HIS A 1 93 ? 30.666 6.469 -23.053 1.00 91.62 93 HIS A O 1
ATOM 770 N N . LYS A 1 94 ? 32.294 4.938 -22.758 1.00 91.44 94 LYS A N 1
ATOM 771 C CA . LYS A 1 94 ? 32.261 4.895 -21.281 1.00 91.44 94 LYS A CA 1
ATOM 772 C C . LYS A 1 94 ? 30.864 4.662 -20.672 1.00 91.44 94 LYS A C 1
ATOM 774 O O . LYS A 1 94 ? 30.622 5.025 -19.524 1.00 91.44 94 LYS A O 1
ATOM 779 N N . GLY A 1 95 ? 29.944 4.064 -21.429 1.00 87.69 95 GLY A N 1
ATOM 780 C CA . GLY A 1 95 ? 28.610 3.695 -20.950 1.00 87.69 95 GLY A CA 1
ATOM 781 C C . GLY A 1 95 ? 27.600 4.841 -20.806 1.00 87.69 95 GLY A C 1
ATOM 782 O O . GLY A 1 95 ? 26.502 4.583 -20.326 1.00 87.69 95 GLY A O 1
ATOM 783 N N . HIS A 1 96 ? 27.926 6.076 -21.209 1.00 88.75 96 HIS A N 1
ATOM 784 C CA . HIS A 1 96 ? 27.021 7.229 -21.047 1.00 88.75 96 HIS A CA 1
ATOM 785 C C . HIS A 1 96 ? 26.999 8.223 -22.220 1.00 88.75 96 HIS A C 1
ATOM 787 O O . HIS A 1 96 ? 26.116 9.074 -22.264 1.00 88.75 96 HIS A O 1
ATOM 793 N N . GLU A 1 97 ? 27.922 8.131 -23.181 1.00 93.25 97 GLU A N 1
ATOM 794 C CA . GLU A 1 97 ? 28.010 9.071 -24.306 1.00 93.25 97 GLU A CA 1
ATOM 795 C C . GLU A 1 97 ? 28.021 8.314 -25.641 1.00 93.25 97 GLU A C 1
ATOM 797 O O . GLU A 1 97 ? 28.873 7.457 -25.860 1.00 93.25 97 GLU A O 1
ATOM 802 N N . TRP A 1 98 ? 27.112 8.620 -26.567 1.00 93.62 98 TRP A N 1
ATOM 803 C CA . TRP A 1 98 ? 27.109 7.995 -27.896 1.00 93.62 98 TRP A CA 1
ATOM 804 C C . TRP A 1 98 ? 28.012 8.751 -28.869 1.00 93.62 98 TRP A C 1
ATOM 806 O O . TRP A 1 98 ? 27.835 9.946 -29.091 1.00 93.62 98 TRP A O 1
ATOM 816 N N . ARG A 1 99 ? 28.952 8.043 -29.504 1.00 93.38 99 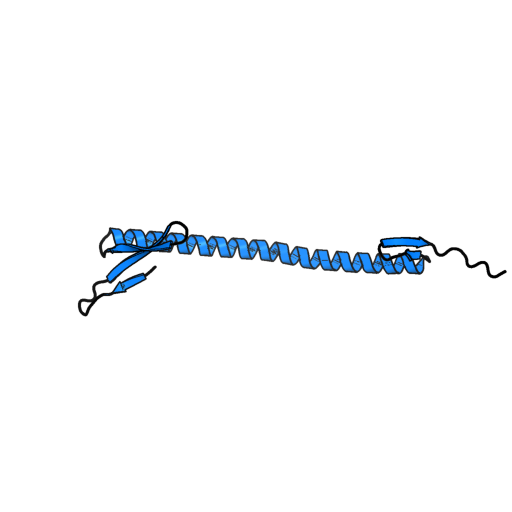ARG A N 1
ATOM 817 C CA . ARG A 1 99 ? 29.858 8.595 -30.523 1.00 93.38 99 ARG A CA 1
ATOM 818 C C . ARG A 1 99 ? 29.738 7.828 -31.826 1.00 93.38 99 ARG A C 1
ATOM 820 O O . ARG A 1 99 ? 29.516 6.620 -31.825 1.00 93.38 99 ARG A O 1
ATOM 827 N N . ARG A 1 100 ? 29.904 8.520 -32.951 1.00 92.38 100 ARG A N 1
ATOM 828 C CA . ARG A 1 100 ? 29.962 7.887 -34.272 1.00 92.38 100 ARG A CA 1
ATOM 829 C C . ARG A 1 100 ? 31.360 7.316 -34.485 1.00 92.38 100 ARG A C 1
ATOM 831 O O . ARG A 1 100 ? 32.345 8.005 -34.227 1.00 92.38 100 ARG A O 1
ATOM 838 N N . ARG A 1 101 ? 31.467 6.080 -34.974 1.00 88.75 101 ARG A N 1
ATOM 839 C CA . ARG A 1 101 ? 32.750 5.555 -35.452 1.00 88.75 101 ARG A CA 1
ATOM 840 C C . ARG A 1 101 ? 33.191 6.419 -36.632 1.00 88.75 101 ARG A C 1
ATOM 842 O O . ARG A 1 101 ? 32.453 6.560 -37.608 1.00 88.75 101 ARG A O 1
ATOM 849 N N . GLY A 1 102 ? 34.364 7.037 -36.521 1.00 80.00 102 GLY A N 1
ATOM 850 C CA . GLY A 1 102 ? 35.000 7.682 -37.667 1.00 80.00 102 GLY A CA 1
ATOM 851 C C . GLY A 1 102 ? 35.240 6.647 -38.766 1.00 80.00 102 GLY A C 1
ATOM 852 O O . GLY A 1 102 ? 35.402 5.462 -38.468 1.00 80.00 102 GLY A O 1
ATOM 853 N N . LYS A 1 103 ? 35.246 7.068 -40.037 1.00 63.06 103 LYS A N 1
ATOM 854 C CA . LYS A 1 103 ? 35.692 6.188 -41.125 1.00 63.06 103 LYS A CA 1
ATOM 855 C C . LYS A 1 103 ? 37.098 5.698 -40.763 1.00 63.06 103 LYS A C 1
ATOM 857 O O . LYS A 1 103 ? 37.986 6.526 -40.581 1.00 63.06 103 LYS A O 1
ATOM 862 N N . MET A 1 104 ? 37.298 4.384 -40.643 1.00 50.88 104 MET A N 1
ATOM 863 C CA . MET A 1 104 ? 38.649 3.830 -40.688 1.00 50.88 104 MET A CA 1
ATOM 864 C C . MET A 1 104 ? 39.187 4.149 -42.080 1.00 50.88 104 MET A C 1
ATOM 866 O O . MET A 1 104 ? 38.790 3.508 -43.054 1.00 50.88 104 MET A O 1
ATOM 870 N N . PHE A 1 105 ? 40.031 5.174 -42.184 1.00 45.59 105 PHE A N 1
ATOM 871 C CA . PHE A 1 105 ? 40.922 5.311 -43.325 1.00 45.59 105 PHE A CA 1
ATOM 872 C C . PHE A 1 105 ? 41.802 4.057 -43.332 1.00 45.59 105 PHE A C 1
ATOM 874 O O . PHE A 1 105 ? 42.657 3.895 -42.469 1.00 45.59 105 PHE A O 1
ATOM 881 N N . HIS A 1 106 ? 41.514 3.134 -44.247 1.00 51.25 106 HIS A N 1
ATOM 882 C CA . HIS A 1 106 ? 42.501 2.171 -44.712 1.00 51.25 106 HIS A CA 1
ATOM 883 C C . HIS A 1 106 ? 43.185 2.838 -45.903 1.00 51.25 106 HIS A C 1
ATOM 885 O O . HIS A 1 106 ? 42.573 2.978 -46.963 1.00 51.25 106 HIS A O 1
ATOM 891 N N . GLY A 1 107 ? 44.399 3.324 -45.671 1.00 38.72 107 GLY A N 1
ATOM 892 C CA . GLY A 1 107 ? 45.278 3.982 -46.631 1.00 38.72 107 GLY A CA 1
ATOM 893 C C . GLY A 1 107 ? 46.645 4.134 -46.000 1.00 38.72 107 GLY A C 1
ATOM 894 O O . GLY A 1 107 ? 46.697 4.820 -44.956 1.00 38.72 107 GLY A O 1
#

Foldseek 3Di:
DDFDADDPVRFTWAWDWDDDDPDTDIDTQGRDPRSVVVVVVVVVVVVVVVVVVVVVVVVVVVVVVVVVVVVVVVVVVVVVVQVVLVVQQWDDDPNHDIDHDDPPPPD

Organism: NCBI:txid124

Secondary structure (DSSP, 8-state):
-EEEEETTTTEEEEEEEEEETTEEEEEEEESSHHHHHHHHHHHHHHHHHHHHHHHHHHHHHHHHHHHHHHHHHHHHHHHHHHHHHHHTTEEEETTTEEEEPPP----

Sequence (107 aa):
MSWDRKGASGQSYYYRSERDGPKVTKKYYGRGAEGQAVAQQDLAIRRQRLADKAYWDRVLSQVERTRVMSDRYTDLTKQMLHVMLVAHGYYCHKGHEWRRRGKMFHG

pLDDT: mean 89.02, std 11.61, range [38.72, 97.75]

Radius of gyration: 32.34 Å; chains: 1; bounding box: 68×29×84 Å